Protein AF-A0A812ICN5-F1 (afdb_monomer_lite)

Secondary structure (DSSP, 8-state):
---EEEEE-SS------EE-SSHHHHHHHHHHHHHTT-EETTEEPEEEEE--HHHHHHHHHHHHHHHHHHHTT--TTTEEE-TTS-EEEETTEEEEEEEE-SSSSEEEEE-HHHHH-HHHHT-HHHHHHHHHHHHHHHHHHTTTT---------

pLDDT: mean 85.27, std 16.1, range [42.84, 98.19]

Radius of gyration: 19.16 Å; chains: 1; bounding box: 48×44×61 Å

Foldseek 3Di:
DFWWKWKDWPVDNDTDTDGDPDNVRSVVVQVVLVVVQDHDVVTGMHIDTDDDLLLVLLCQLLVLVLVVVVVVPQDSVQWDADPSSQFTGRNPHTAWGWDDPLPLFIDIDGDDVNVVPVCVCPPVSNVVSRVVSSVSSVVVVVPPPDPPDPPPDD

Sequence (154 aa):
MHLGTYIKSTSFNGLVFAKFASKLHRDTAVALLRSVKFNEGDQTVWATQDLPPNVRARKLFLMGLRWQLAEWGFVKREIHMDEGYSKLMIGDQLILQVSDKGDGVLQLAWSNEWANWEEFQQAPELHRLAEKANAILGKHTKGAGKSKSKNQVP

Structure (mmCIF, N/CA/C/O backbone):
data_AF-A0A812ICN5-F1
#
_entry.id   AF-A0A812ICN5-F1
#
loop_
_atom_site.group_PDB
_atom_site.id
_atom_site.type_symbol
_atom_site.label_atom_id
_atom_site.label_alt_id
_atom_site.label_comp_id
_atom_site.label_asym_id
_atom_site.label_entity_id
_atom_site.label_seq_id
_atom_site.pdbx_PDB_ins_code
_atom_site.Cartn_x
_atom_site.Cartn_y
_atom_site.Cartn_z
_atom_site.occupancy
_atom_site.B_iso_or_equiv
_atom_site.auth_seq_id
_atom_site.auth_comp_id
_atom_site.auth_asym_id
_atom_site.auth_atom_id
_atom_site.pdbx_PDB_model_num
ATOM 1 N N . MET A 1 1 ? -1.795 1.143 -20.787 1.00 47.50 1 MET A N 1
ATOM 2 C CA . MET A 1 1 ? -1.308 0.568 -19.512 1.00 47.50 1 MET A CA 1
ATOM 3 C C . MET A 1 1 ? 0.218 0.499 -19.585 1.00 47.50 1 MET A C 1
ATOM 5 O O . MET A 1 1 ? 0.722 -0.086 -20.535 1.00 47.50 1 MET A O 1
ATOM 9 N N . HIS A 1 2 ? 0.956 1.178 -18.699 1.00 48.41 2 HIS A N 1
ATOM 10 C CA . HIS A 1 2 ? 2.429 1.169 -18.718 1.00 48.41 2 HIS A CA 1
ATOM 11 C C . HIS A 1 2 ? 2.947 -0.134 -18.079 1.00 48.41 2 HIS A C 1
ATOM 13 O O . HIS A 1 2 ? 2.472 -0.524 -17.015 1.00 48.41 2 HIS A O 1
ATOM 19 N N . LEU A 1 3 ? 3.864 -0.836 -18.752 1.00 62.47 3 LEU A N 1
ATOM 20 C CA . LEU A 1 3 ? 4.421 -2.128 -18.326 1.00 62.47 3 LEU A CA 1
ATOM 21 C C . LEU A 1 3 ? 5.917 -1.959 -18.041 1.00 62.47 3 LEU A C 1
ATOM 23 O O . LEU A 1 3 ? 6.754 -2.419 -18.816 1.00 62.47 3 LEU A O 1
ATOM 27 N N . GLY A 1 4 ? 6.220 -1.235 -16.962 1.00 55.19 4 GLY A N 1
ATOM 28 C CA . GLY A 1 4 ? 7.577 -0.943 -16.504 1.00 55.19 4 GLY A CA 1
ATOM 29 C C . GLY A 1 4 ? 8.006 -1.817 -15.319 1.00 55.19 4 GLY A C 1
ATOM 30 O O . GLY A 1 4 ? 7.166 -2.298 -14.556 1.00 55.19 4 GLY A O 1
ATOM 31 N N . THR A 1 5 ? 9.309 -2.006 -15.135 1.00 58.88 5 THR A N 1
ATOM 32 C CA . THR A 1 5 ? 9.940 -2.439 -13.869 1.00 58.88 5 THR A CA 1
ATOM 33 C C . THR A 1 5 ? 11.046 -1.457 -13.529 1.00 58.88 5 THR A C 1
ATOM 35 O O . THR A 1 5 ? 11.703 -0.997 -14.460 1.00 58.88 5 THR A O 1
ATOM 38 N N . TYR A 1 6 ? 11.253 -1.157 -12.242 1.00 65.06 6 TYR A N 1
ATOM 39 C CA . TYR A 1 6 ? 12.390 -0.353 -11.787 1.00 65.06 6 TYR A CA 1
ATOM 40 C C . TYR A 1 6 ? 13.382 -1.147 -10.932 1.00 65.06 6 TYR A C 1
ATOM 42 O O . TYR A 1 6 ? 12.987 -2.085 -10.237 1.00 65.06 6 TYR A O 1
ATOM 50 N N . ILE A 1 7 ? 14.653 -0.737 -10.991 1.00 60.09 7 ILE A N 1
ATOM 51 C CA . ILE A 1 7 ? 15.805 -1.316 -10.283 1.00 60.09 7 ILE A CA 1
ATOM 52 C C . ILE A 1 7 ? 16.513 -0.197 -9.499 1.00 60.09 7 ILE A C 1
ATOM 54 O O . ILE A 1 7 ? 16.685 0.889 -10.051 1.00 60.09 7 ILE A O 1
ATOM 58 N N . LYS A 1 8 ? 16.896 -0.440 -8.233 1.00 55.06 8 LYS A N 1
ATOM 59 C CA . LYS A 1 8 ? 17.632 0.512 -7.371 1.00 55.06 8 LYS A CA 1
ATOM 60 C C . LYS A 1 8 ? 18.841 -0.162 -6.708 1.00 55.06 8 LYS A C 1
ATOM 62 O O . LYS A 1 8 ? 18.670 -1.235 -6.133 1.00 55.06 8 LYS A O 1
ATOM 67 N N . SER A 1 9 ? 19.998 0.501 -6.744 1.00 55.94 9 SER A N 1
ATOM 68 C CA . SER A 1 9 ? 21.244 0.167 -6.035 1.00 55.94 9 SER A CA 1
ATOM 69 C C . SER A 1 9 ? 21.775 1.429 -5.323 1.00 55.94 9 SER A C 1
ATOM 71 O O . SER A 1 9 ? 21.179 2.500 -5.447 1.00 55.94 9 SER A O 1
ATOM 73 N N . THR A 1 10 ? 22.818 1.317 -4.502 1.00 53.69 10 THR A N 1
ATOM 74 C CA . THR A 1 10 ? 23.406 2.449 -3.752 1.00 53.69 10 THR A CA 1
ATOM 75 C C . THR A 1 10 ? 24.726 2.920 -4.386 1.00 53.69 10 THR A C 1
ATOM 77 O O . THR A 1 10 ? 25.084 4.081 -4.205 1.00 53.69 10 THR A O 1
ATOM 80 N N . SER A 1 11 ? 25.405 2.091 -5.194 1.00 56.22 11 SER A N 1
ATOM 81 C CA . SER A 1 11 ? 26.455 2.502 -6.150 1.00 56.22 11 SER A CA 1
ATOM 82 C C . SER A 1 11 ? 25.865 3.047 -7.457 1.00 56.22 11 SER A C 1
ATOM 84 O O . SER A 1 11 ? 26.419 3.965 -8.060 1.00 56.22 11 SER A O 1
ATOM 86 N N . PHE A 1 12 ? 24.685 2.561 -7.848 1.00 59.50 12 PHE A N 1
ATOM 87 C CA . PHE A 1 12 ? 23.879 3.110 -8.932 1.00 59.50 12 PHE A CA 1
ATOM 88 C C . PHE A 1 12 ? 22.626 3.790 -8.369 1.00 59.50 12 PHE A C 1
ATOM 90 O O . PHE A 1 12 ? 21.585 3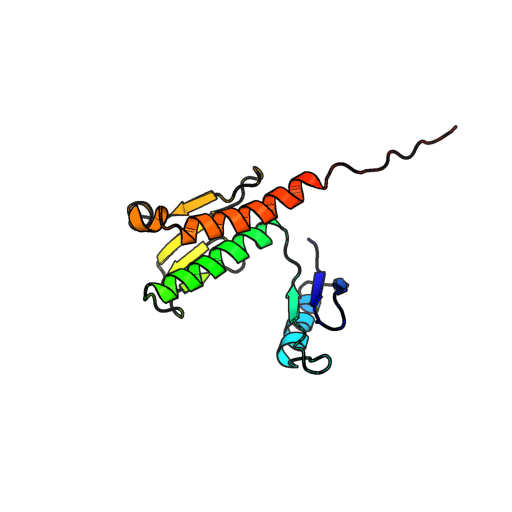.165 -8.175 1.00 59.50 12 PHE A O 1
ATOM 97 N N . ASN A 1 13 ? 22.698 5.109 -8.168 1.00 56.44 13 ASN A N 1
ATOM 98 C CA . ASN A 1 13 ? 21.547 5.933 -7.763 1.00 56.44 13 ASN A CA 1
ATOM 99 C C . ASN A 1 13 ? 20.498 6.131 -8.880 1.00 56.44 13 ASN A C 1
ATOM 101 O O . ASN A 1 13 ? 19.544 6.894 -8.712 1.00 56.44 13 ASN A O 1
ATOM 105 N N . GLY A 1 14 ? 20.677 5.490 -10.037 1.00 63.78 14 GLY A N 1
ATOM 106 C CA . GLY A 1 14 ? 19.740 5.567 -11.147 1.00 63.78 14 GLY A CA 1
ATOM 107 C C . GLY A 1 14 ? 18.549 4.623 -10.980 1.00 63.78 14 GLY A C 1
ATOM 108 O O . GLY A 1 14 ? 18.577 3.654 -10.225 1.00 63.78 14 GLY A O 1
ATOM 109 N N . LEU A 1 15 ? 17.485 4.903 -11.727 1.00 72.19 15 LEU A N 1
ATOM 110 C CA . LEU A 1 15 ? 16.350 4.002 -11.907 1.00 72.19 15 LEU A CA 1
ATOM 111 C C . LEU A 1 15 ? 16.417 3.447 -13.328 1.00 72.19 15 LEU A C 1
ATOM 113 O O . LEU A 1 15 ? 16.392 4.219 -14.286 1.00 72.19 15 LEU A O 1
ATOM 117 N N . VAL A 1 16 ? 16.481 2.124 -13.479 1.00 81.12 16 VAL A N 1
ATOM 118 C CA . VAL A 1 16 ? 16.351 1.487 -14.801 1.00 81.12 16 VAL A CA 1
ATOM 119 C C . VAL A 1 16 ? 14.893 1.155 -15.046 1.00 81.12 16 VAL A C 1
ATOM 121 O O . VAL A 1 16 ? 14.343 0.350 -14.308 1.00 81.12 16 VAL A O 1
ATOM 124 N N . PHE A 1 17 ? 14.283 1.721 -16.086 1.00 82.44 17 PHE A N 1
ATOM 125 C CA . PHE A 1 17 ? 12.938 1.341 -16.517 1.00 82.44 17 PHE A CA 1
ATOM 126 C C . PHE A 1 17 ? 13.019 0.320 -17.650 1.00 82.44 17 PHE A C 1
ATOM 128 O O . PHE A 1 17 ? 13.454 0.642 -18.754 1.00 82.44 17 PHE A O 1
ATOM 135 N N . ALA A 1 18 ? 12.570 -0.906 -17.391 1.00 87.44 18 ALA A N 1
ATOM 136 C CA . ALA A 1 18 ? 12.461 -1.946 -18.412 1.00 87.44 18 ALA A CA 1
ATOM 137 C C . ALA A 1 18 ? 11.018 -2.053 -18.917 1.00 87.44 18 ALA A C 1
ATOM 139 O O . ALA A 1 18 ? 10.098 -2.218 -18.115 1.00 87.44 18 ALA A O 1
ATOM 140 N N . LYS A 1 19 ? 10.821 -1.978 -20.239 1.00 90.31 19 LYS A N 1
ATOM 141 C CA . LYS A 1 19 ? 9.521 -2.183 -20.890 1.00 90.31 19 LYS A CA 1
ATOM 142 C C . LYS A 1 19 ? 9.411 -3.622 -21.384 1.00 90.31 19 LYS A C 1
ATOM 144 O O . L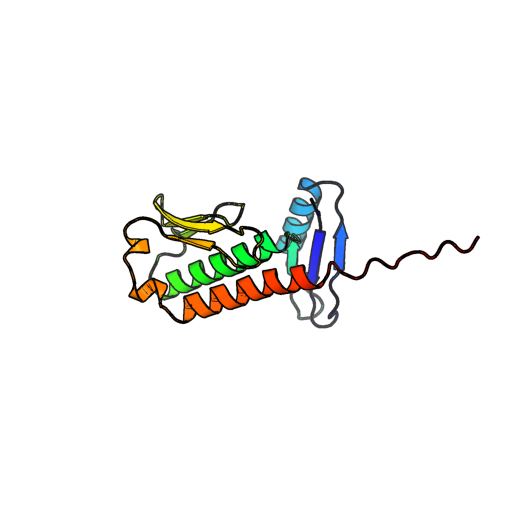YS A 1 19 ? 10.307 -4.110 -22.063 1.00 90.31 19 LYS A O 1
ATOM 149 N N . PHE A 1 20 ? 8.289 -4.270 -21.096 1.00 91.88 20 PHE A N 1
ATOM 150 C CA . PHE A 1 20 ? 8.046 -5.662 -21.478 1.00 91.88 20 PHE A CA 1
ATOM 151 C C . PHE A 1 20 ? 6.967 -5.777 -22.554 1.00 91.88 20 PHE A C 1
ATOM 153 O O . PHE A 1 20 ? 6.057 -4.949 -22.622 1.00 91.88 20 PHE A O 1
ATOM 160 N N . ALA A 1 21 ? 7.051 -6.834 -23.366 1.00 93.06 21 ALA A N 1
ATOM 161 C CA . ALA A 1 21 ? 6.084 -7.116 -24.427 1.00 93.06 21 ALA A CA 1
ATOM 162 C C . ALA A 1 21 ? 4.683 -7.457 -23.888 1.00 93.06 21 ALA A C 1
ATOM 164 O O . ALA A 1 21 ? 3.681 -7.159 -24.531 1.00 93.06 21 ALA A O 1
ATOM 165 N N . SER A 1 22 ? 4.597 -8.061 -22.698 1.00 93.25 22 SER A N 1
ATOM 166 C CA . SER A 1 22 ? 3.322 -8.369 -22.045 1.00 93.25 22 SER A CA 1
ATOM 167 C C . SER A 1 22 ? 3.423 -8.305 -20.519 1.00 93.25 22 SER A C 1
ATOM 169 O O . SER A 1 22 ? 4.520 -8.298 -19.951 1.00 93.25 22 SER A O 1
ATOM 171 N N . LYS A 1 23 ? 2.261 -8.278 -19.848 1.00 87.88 23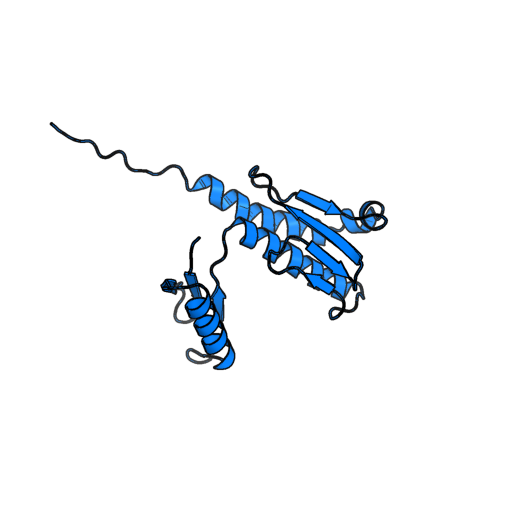 LYS A N 1
ATOM 172 C CA . LYS A 1 23 ? 2.157 -8.344 -18.381 1.00 87.88 23 LYS A CA 1
ATOM 173 C C . LYS A 1 23 ? 2.832 -9.603 -17.829 1.00 87.88 23 LYS A C 1
ATOM 175 O O . LYS A 1 23 ? 3.577 -9.499 -16.864 1.00 87.88 23 LYS A O 1
ATOM 180 N N . LEU A 1 24 ? 2.633 -10.747 -18.490 1.00 91.88 24 LEU A N 1
ATOM 181 C CA . LEU A 1 24 ? 3.257 -12.015 -18.110 1.00 91.88 24 LEU A CA 1
ATOM 182 C C . LEU A 1 24 ? 4.787 -11.903 -18.102 1.00 91.88 24 LEU A C 1
ATOM 184 O O . LEU A 1 24 ? 5.398 -12.176 -17.079 1.00 91.88 24 LEU A O 1
ATOM 188 N N . HIS A 1 25 ? 5.400 -11.404 -19.184 1.00 93.06 25 HIS A N 1
ATOM 189 C CA . HIS A 1 25 ? 6.859 -11.239 -19.252 1.00 93.06 25 HIS A CA 1
ATOM 190 C C . HIS A 1 25 ? 7.400 -10.316 -18.154 1.00 93.06 25 HIS A C 1
ATOM 192 O O . HIS A 1 25 ? 8.418 -10.623 -17.538 1.00 93.06 25 HIS A O 1
ATOM 198 N N . ARG A 1 26 ? 6.706 -9.200 -17.885 1.00 93.25 26 ARG A N 1
ATOM 199 C CA . ARG A 1 26 ? 7.056 -8.289 -16.787 1.00 93.25 26 ARG A CA 1
ATOM 200 C C . ARG A 1 26 ? 6.998 -9.006 -15.441 1.00 93.25 26 ARG A C 1
ATOM 202 O O . ARG A 1 26 ? 7.932 -8.900 -14.654 1.00 93.25 26 ARG A O 1
ATOM 209 N N . ASP A 1 27 ? 5.901 -9.703 -15.165 1.00 90.44 27 ASP A N 1
ATOM 210 C CA . ASP A 1 27 ? 5.661 -10.331 -13.867 1.00 90.44 27 ASP A CA 1
ATOM 211 C C . ASP A 1 27 ? 6.641 -11.489 -13.630 1.00 90.44 27 ASP A C 1
ATOM 213 O O . ASP A 1 27 ? 7.216 -11.576 -12.545 1.00 90.44 27 ASP A O 1
ATOM 217 N N . THR A 1 28 ? 6.935 -12.288 -14.662 1.00 92.69 28 THR A N 1
ATOM 218 C CA . THR A 1 28 ? 7.990 -13.310 -14.641 1.00 92.69 28 THR A CA 1
ATOM 219 C C . THR A 1 28 ? 9.362 -12.692 -14.382 1.00 92.69 28 THR A C 1
ATOM 221 O O . THR A 1 28 ? 10.074 -13.156 -13.496 1.00 92.69 28 THR A O 1
ATOM 224 N N . ALA A 1 29 ? 9.733 -11.618 -15.086 1.00 92.19 29 ALA A N 1
ATOM 225 C CA . ALA A 1 29 ? 11.021 -10.959 -14.879 1.00 92.19 29 ALA A CA 1
ATOM 226 C C . ALA A 1 29 ? 11.157 -10.386 -13.459 1.00 92.19 29 ALA A C 1
ATOM 228 O O . ALA A 1 29 ? 12.179 -10.591 -12.809 1.00 92.19 29 ALA A O 1
ATOM 229 N N . VAL A 1 30 ? 10.119 -9.723 -12.937 1.00 90.25 30 VAL A N 1
ATOM 230 C CA . VAL A 1 30 ? 10.105 -9.214 -11.555 1.00 90.25 30 VAL A CA 1
ATOM 231 C C . VAL A 1 30 ? 10.221 -10.355 -10.544 1.00 90.25 30 VAL A C 1
ATOM 233 O O . VAL A 1 30 ? 10.956 -10.219 -9.566 1.00 90.25 30 VAL A O 1
ATOM 236 N N . ALA A 1 31 ? 9.518 -11.469 -10.759 1.00 90.12 31 ALA A N 1
ATOM 237 C CA . ALA A 1 31 ? 9.591 -12.633 -9.881 1.00 90.12 31 ALA A CA 1
ATOM 238 C C . ALA A 1 31 ? 10.997 -13.251 -9.872 1.00 90.12 31 ALA A C 1
ATOM 240 O O . ALA A 1 31 ? 11.543 -13.478 -8.793 1.00 90.12 31 ALA A O 1
ATOM 241 N N . LEU A 1 32 ? 11.609 -13.434 -11.047 1.00 91.31 32 LEU A N 1
ATOM 242 C CA . LEU A 1 32 ? 12.970 -13.960 -11.191 1.00 91.31 32 LEU A CA 1
ATOM 243 C C . LEU A 1 32 ? 14.010 -13.049 -10.529 1.00 91.31 32 LEU A C 1
ATOM 245 O O . LEU A 1 32 ? 14.846 -13.509 -9.756 1.00 91.31 32 LEU A O 1
ATOM 249 N N . LEU A 1 33 ? 13.933 -11.738 -10.769 1.00 89.19 33 LEU A N 1
ATOM 250 C CA . LEU A 1 33 ? 14.853 -10.779 -10.151 1.00 89.19 33 LEU A CA 1
ATOM 251 C C . LEU A 1 33 ? 14.751 -10.799 -8.619 1.00 89.19 33 LEU A C 1
ATOM 253 O O . LEU A 1 33 ? 15.762 -10.693 -7.928 1.00 89.19 33 LEU A O 1
ATOM 257 N N . ARG A 1 34 ? 13.541 -10.982 -8.075 1.00 86.94 34 ARG A N 1
ATOM 258 C CA . ARG A 1 34 ? 13.324 -11.112 -6.627 1.00 86.94 34 ARG A CA 1
ATOM 259 C C . ARG A 1 34 ? 13.828 -12.437 -6.064 1.00 86.94 34 ARG A C 1
ATOM 261 O O . ARG A 1 34 ? 14.351 -12.441 -4.953 1.00 86.94 34 ARG A O 1
ATOM 268 N N . SER A 1 35 ? 13.677 -13.547 -6.788 1.00 88.25 35 SER A N 1
ATOM 269 C CA . SER A 1 35 ? 14.099 -14.867 -6.303 1.00 88.25 35 SER A CA 1
ATOM 270 C C . SER A 1 35 ? 15.615 -15.015 -6.256 1.00 88.25 35 SER A C 1
ATOM 272 O O . SER A 1 35 ? 16.133 -15.674 -5.361 1.00 88.25 35 SER A O 1
ATOM 274 N N . VAL A 1 36 ? 16.327 -14.380 -7.189 1.00 89.12 36 VAL A N 1
ATOM 275 C CA . VAL A 1 36 ? 17.793 -14.455 -7.283 1.00 89.12 36 VAL A CA 1
ATOM 276 C C . VAL A 1 36 ? 18.492 -13.648 -6.177 1.00 89.12 36 VAL A C 1
ATOM 278 O O . VAL A 1 36 ? 19.681 -13.846 -5.956 1.00 89.12 36 VAL A O 1
ATOM 281 N N . LYS A 1 37 ? 17.771 -12.782 -5.439 1.00 84.19 37 LYS A N 1
ATOM 282 C CA . LYS A 1 37 ? 18.343 -11.886 -4.410 1.00 84.19 37 LYS A CA 1
ATOM 283 C C . LYS A 1 37 ? 19.581 -11.149 -4.937 1.00 84.19 37 LYS A C 1
ATOM 285 O O . LYS A 1 37 ? 20.652 -11.198 -4.340 1.00 84.19 37 LYS A O 1
ATOM 290 N N . PHE A 1 38 ? 19.426 -10.523 -6.102 1.00 83.31 38 PHE A N 1
ATOM 291 C CA . PHE A 1 38 ? 20.517 -9.850 -6.798 1.00 83.31 38 PHE A CA 1
ATOM 292 C C . PHE A 1 38 ? 21.148 -8.771 -5.904 1.00 83.31 38 PHE A C 1
ATOM 294 O O . PHE A 1 38 ? 20.434 -7.942 -5.334 1.00 83.31 38 PHE A O 1
ATOM 301 N N . ASN A 1 39 ? 22.476 -8.788 -5.790 1.00 83.62 39 ASN A N 1
ATOM 302 C CA . ASN A 1 39 ? 23.241 -7.794 -5.044 1.00 83.62 39 ASN A CA 1
ATOM 303 C C . ASN A 1 39 ? 24.251 -7.116 -5.977 1.00 83.62 39 ASN A C 1
ATOM 305 O O . ASN A 1 39 ? 24.817 -7.761 -6.858 1.00 83.62 39 ASN A O 1
ATOM 309 N N . GLU A 1 40 ? 24.491 -5.827 -5.762 1.00 79.69 40 GLU A N 1
ATOM 310 C CA . GLU A 1 40 ? 25.590 -5.076 -6.366 1.00 79.69 40 GLU A CA 1
ATOM 311 C C . GLU A 1 40 ? 26.559 -4.692 -5.240 1.00 79.69 40 GLU A C 1
ATOM 313 O O . GLU A 1 40 ? 26.258 -3.828 -4.416 1.00 79.69 40 GLU A O 1
ATOM 318 N N . GLY A 1 41 ? 27.681 -5.410 -5.132 1.00 84.25 41 GLY A N 1
ATOM 319 C CA . GLY A 1 41 ? 28.509 -5.372 -3.922 1.00 84.25 41 GLY A CA 1
ATOM 320 C C . GLY A 1 41 ? 27.718 -5.860 -2.702 1.00 84.25 41 GLY A C 1
ATOM 321 O O . GLY A 1 41 ? 27.060 -6.898 -2.765 1.00 84.25 41 GLY A O 1
ATOM 322 N N . ASP A 1 42 ? 27.724 -5.079 -1.622 1.00 84.69 42 ASP A N 1
ATOM 323 C CA . ASP A 1 42 ? 27.019 -5.399 -0.368 1.00 84.69 42 ASP A CA 1
ATOM 324 C C . ASP A 1 42 ? 25.542 -4.965 -0.358 1.00 84.69 42 ASP A C 1
ATOM 326 O O . ASP A 1 42 ? 24.886 -4.942 0.685 1.00 84.69 42 ASP A O 1
ATOM 330 N N . GLN A 1 43 ? 25.002 -4.556 -1.508 1.00 80.44 43 GLN A N 1
ATOM 331 C CA . GLN A 1 43 ? 23.714 -3.875 -1.576 1.00 80.44 43 GLN A CA 1
ATOM 332 C C . GLN A 1 43 ? 22.690 -4.698 -2.330 1.00 80.44 43 GLN A C 1
ATOM 334 O O . GLN A 1 43 ? 22.869 -5.025 -3.502 1.00 80.44 43 GLN A O 1
ATOM 339 N N . THR A 1 44 ? 21.568 -4.972 -1.671 1.00 83.81 44 THR A N 1
ATOM 340 C CA . THR A 1 44 ? 20.449 -5.665 -2.303 1.00 83.81 44 THR A CA 1
ATOM 341 C C . THR A 1 44 ? 19.743 -4.771 -3.304 1.00 83.81 44 THR A C 1
ATOM 343 O O . THR A 1 44 ? 19.286 -3.667 -2.992 1.00 83.81 44 THR A O 1
ATOM 346 N N . VAL A 1 45 ? 19.603 -5.300 -4.512 1.00 82.81 45 VAL A N 1
ATOM 347 C CA . VAL A 1 45 ? 18.929 -4.644 -5.617 1.00 82.81 45 VAL A CA 1
ATOM 348 C C . VAL A 1 45 ? 17.449 -5.001 -5.598 1.00 82.81 45 VAL A C 1
ATOM 350 O O . VAL A 1 45 ? 17.055 -6.167 -5.577 1.00 82.81 45 VAL A O 1
ATOM 353 N N . TRP A 1 46 ? 16.601 -3.976 -5.638 1.00 83.69 46 TRP A N 1
ATOM 354 C CA . TRP A 1 46 ? 15.151 -4.151 -5.580 1.00 83.69 46 TRP A CA 1
ATOM 355 C C . TRP A 1 46 ? 14.530 -4.059 -6.964 1.00 83.69 46 TRP A C 1
ATOM 357 O O . TRP A 1 46 ? 14.664 -3.034 -7.625 1.00 83.69 46 TRP A O 1
ATOM 367 N N . ALA A 1 47 ? 13.782 -5.092 -7.354 1.00 87.75 47 ALA A N 1
ATOM 368 C CA . ALA A 1 47 ? 12.952 -5.086 -8.553 1.00 87.75 47 ALA A CA 1
ATOM 369 C C . ALA A 1 47 ? 11.462 -5.040 -8.188 1.00 87.75 47 ALA A C 1
ATOM 371 O O . ALA A 1 47 ? 10.951 -5.844 -7.394 1.00 87.75 47 ALA A O 1
ATOM 372 N N . THR A 1 48 ? 10.718 -4.110 -8.781 1.00 86.75 48 THR A N 1
ATOM 373 C CA . THR A 1 48 ? 9.255 -4.091 -8.664 1.00 86.75 48 THR A CA 1
ATOM 374 C C . THR A 1 48 ? 8.598 -3.519 -9.906 1.00 86.75 48 THR A C 1
ATOM 376 O O . THR A 1 48 ? 9.187 -2.734 -10.645 1.00 86.75 48 THR A O 1
ATOM 379 N N . GLN A 1 49 ? 7.339 -3.905 -10.095 1.00 89.88 49 GLN A N 1
ATOM 380 C CA . GLN A 1 49 ? 6.472 -3.347 -11.120 1.00 89.88 49 GLN A CA 1
ATOM 381 C C . GLN A 1 49 ? 6.353 -1.831 -10.939 1.00 89.88 49 GLN A C 1
ATOM 383 O O . GLN A 1 49 ? 6.131 -1.353 -9.820 1.00 89.88 49 GLN A O 1
ATOM 388 N N . ASP A 1 50 ? 6.451 -1.101 -12.046 1.00 88.38 50 ASP A N 1
ATOM 389 C CA . ASP A 1 50 ? 6.040 0.293 -12.103 1.00 88.38 50 ASP A CA 1
ATOM 390 C C . ASP A 1 50 ? 4.513 0.347 -12.206 1.00 88.38 50 ASP A C 1
ATOM 392 O O . ASP A 1 50 ? 3.915 -0.155 -13.162 1.00 88.38 50 ASP A O 1
ATOM 396 N N . LEU A 1 51 ? 3.878 0.889 -11.169 1.00 89.12 51 LEU A N 1
ATOM 397 C CA . LEU A 1 51 ? 2.425 0.966 -11.073 1.00 89.12 51 LEU A CA 1
ATOM 398 C C . LEU A 1 51 ? 1.966 2.399 -11.374 1.00 89.12 51 LEU A C 1
ATOM 400 O O . LEU A 1 51 ? 2.658 3.358 -11.006 1.00 89.12 51 LEU A O 1
ATOM 404 N N . PRO A 1 52 ? 0.770 2.570 -11.968 1.00 90.00 52 PRO A N 1
ATOM 405 C CA . PRO A 1 52 ? 0.171 3.886 -12.147 1.00 90.00 52 PRO A CA 1
ATOM 406 C C . PRO A 1 52 ? 0.178 4.695 -10.836 1.00 90.00 52 PRO A C 1
ATOM 408 O O . PRO A 1 52 ? 0.018 4.103 -9.768 1.00 90.00 52 PRO A O 1
ATOM 411 N N . PRO A 1 53 ? 0.375 6.026 -10.869 1.00 91.12 53 PRO A N 1
ATOM 412 C CA . PRO A 1 53 ? 0.487 6.863 -9.669 1.00 91.12 53 PRO A CA 1
ATOM 413 C C . PRO A 1 53 ? -0.640 6.675 -8.653 1.00 91.12 53 PRO A C 1
ATOM 415 O O . PRO A 1 53 ? -0.371 6.646 -7.455 1.00 91.12 53 PRO A O 1
ATOM 418 N N . ASN A 1 54 ? -1.873 6.487 -9.119 1.00 93.56 54 ASN A N 1
ATOM 419 C CA . ASN A 1 54 ? -3.011 6.221 -8.251 1.00 93.56 54 ASN A CA 1
ATOM 420 C C . ASN A 1 54 ? -2.892 4.874 -7.529 1.00 93.56 54 ASN A C 1
ATOM 422 O O . ASN A 1 54 ? -3.011 4.817 -6.309 1.00 93.56 54 ASN A O 1
ATOM 426 N N . VAL A 1 55 ? -2.529 3.807 -8.243 1.00 94.50 55 VAL A N 1
ATOM 427 C CA . VAL A 1 55 ? -2.225 2.501 -7.630 1.00 94.50 55 VAL A CA 1
ATOM 428 C C . VAL A 1 55 ? -1.010 2.610 -6.688 1.00 94.50 55 VAL A C 1
ATOM 430 O O . VAL A 1 55 ? -1.030 2.045 -5.599 1.00 94.50 55 VAL A O 1
ATOM 433 N N . ARG A 1 56 ? -0.003 3.414 -7.073 1.00 93.94 56 ARG A N 1
ATOM 434 C CA . ARG A 1 56 ? 1.069 4.036 -6.258 1.00 93.94 56 ARG A CA 1
ATOM 435 C C . ARG A 1 56 ? 0.602 4.402 -4.851 1.00 93.94 56 ARG A C 1
ATOM 437 O O . ARG A 1 56 ? 1.003 3.810 -3.847 1.00 93.94 56 ARG A O 1
ATOM 444 N N . ALA A 1 57 ? -0.240 5.427 -4.827 1.00 95.94 57 ALA A N 1
ATOM 445 C CA . ALA A 1 57 ? -0.753 6.056 -3.624 1.00 95.94 57 ALA A CA 1
ATOM 446 C C . ALA A 1 57 ? -1.554 5.070 -2.770 1.00 95.94 57 ALA A C 1
ATOM 448 O O . ALA A 1 57 ? -1.264 4.925 -1.582 1.00 95.94 57 ALA A O 1
ATOM 449 N N . ARG A 1 58 ? -2.492 4.329 -3.376 1.00 97.00 58 ARG A N 1
ATOM 450 C CA . ARG A 1 58 ? -3.319 3.368 -2.634 1.00 97.00 58 ARG A CA 1
ATOM 451 C C . ARG A 1 58 ? -2.493 2.240 -2.024 1.00 97.00 58 ARG A C 1
ATOM 453 O O . ARG A 1 58 ? -2.669 1.920 -0.854 1.00 97.00 58 ARG A O 1
ATOM 460 N N . LYS A 1 59 ? -1.538 1.683 -2.779 1.00 96.62 59 LYS A N 1
ATOM 461 C CA . LYS A 1 59 ? -0.617 0.656 -2.278 1.00 96.62 59 LYS A CA 1
ATOM 462 C C . LYS A 1 59 ? 0.191 1.158 -1.086 1.00 96.62 59 LYS A C 1
ATOM 464 O O . LYS A 1 59 ? 0.328 0.425 -0.112 1.00 96.62 59 LYS A O 1
ATOM 469 N N . LEU A 1 60 ? 0.738 2.375 -1.166 1.00 96.62 60 LEU A N 1
ATOM 470 C CA . LEU A 1 60 ? 1.502 2.968 -0.067 1.00 96.62 60 LEU A CA 1
ATOM 471 C C . LEU A 1 60 ? 0.635 3.114 1.185 1.00 96.62 60 LEU A C 1
ATOM 473 O O . LEU A 1 60 ? 1.054 2.691 2.260 1.00 96.62 60 LEU A O 1
ATOM 477 N N . PHE A 1 61 ? -0.570 3.663 1.026 1.00 97.94 61 PHE A N 1
ATOM 478 C CA . PHE A 1 61 ? -1.508 3.856 2.125 1.00 97.94 61 PHE A CA 1
ATOM 479 C C . PHE A 1 61 ? -1.901 2.520 2.775 1.00 97.94 61 PHE A C 1
ATOM 481 O O . PHE A 1 61 ? -1.681 2.331 3.968 1.00 97.94 61 PHE A O 1
ATOM 488 N N . LEU A 1 62 ? -2.403 1.562 1.988 1.00 98.12 62 LEU A N 1
ATOM 489 C CA . LEU A 1 62 ? -2.907 0.283 2.498 1.00 98.12 62 LEU A CA 1
ATOM 490 C C . LEU A 1 62 ? -1.811 -0.604 3.100 1.00 98.12 62 LEU A C 1
ATOM 492 O O . LEU A 1 62 ? -2.046 -1.268 4.107 1.00 98.12 62 LEU A O 1
ATOM 496 N N . MET A 1 63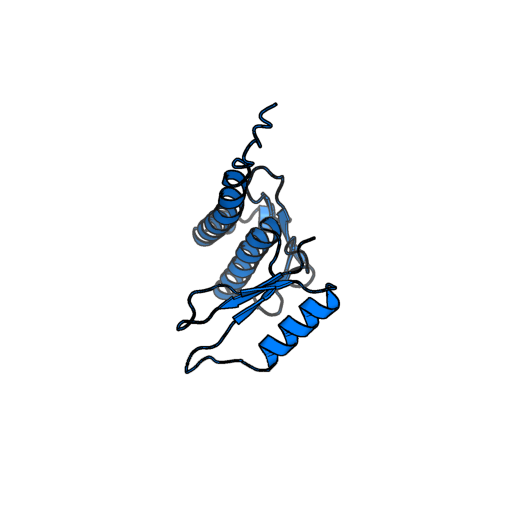 ? -0.598 -0.601 2.535 1.00 97.50 63 MET A N 1
ATOM 497 C CA . MET A 1 63 ? 0.529 -1.332 3.129 1.00 97.50 63 MET A CA 1
ATOM 498 C C . MET A 1 63 ? 0.973 -0.721 4.453 1.00 97.50 63 MET A C 1
ATOM 500 O O . MET A 1 63 ? 1.283 -1.464 5.384 1.00 97.50 63 MET A O 1
ATOM 504 N N . GLY A 1 64 ? 0.995 0.611 4.540 1.00 97.69 64 GLY A N 1
ATOM 505 C CA . GLY A 1 64 ? 1.278 1.310 5.788 1.00 97.69 64 GLY A CA 1
ATOM 506 C C . GLY A 1 64 ? 0.219 1.020 6.845 1.00 97.69 64 GLY A C 1
ATOM 507 O O . GLY A 1 64 ? 0.565 0.658 7.963 1.00 97.69 64 GLY A O 1
ATOM 508 N N . LEU A 1 65 ? -1.060 1.071 6.466 1.00 97.75 65 LEU A N 1
ATOM 509 C CA . LEU A 1 65 ? -2.172 0.768 7.363 1.00 97.75 65 LEU A CA 1
ATOM 510 C C . LEU A 1 65 ? -2.135 -0.686 7.845 1.00 97.75 65 LEU A C 1
ATOM 512 O O . LEU A 1 65 ? -2.303 -0.940 9.030 1.00 97.75 65 LEU A O 1
ATOM 516 N N . ARG A 1 66 ? -1.834 -1.648 6.964 1.00 97.88 66 ARG A N 1
ATOM 517 C CA . ARG A 1 66 ? -1.638 -3.052 7.359 1.00 97.88 66 ARG A CA 1
ATOM 518 C C . ARG A 1 66 ? -0.521 -3.215 8.387 1.00 97.88 66 ARG A C 1
ATOM 520 O O . ARG A 1 66 ? -0.634 -4.057 9.271 1.00 97.88 66 ARG A O 1
ATOM 527 N N . TRP A 1 67 ? 0.578 -2.478 8.234 1.00 97.25 67 TRP A N 1
ATOM 528 C CA . TRP A 1 67 ? 1.667 -2.513 9.206 1.00 97.25 67 TRP A CA 1
ATOM 529 C C . TRP A 1 67 ? 1.226 -1.898 10.536 1.00 97.25 67 TRP A C 1
ATOM 531 O O . TRP A 1 67 ? 1.399 -2.533 11.567 1.00 97.25 67 TRP A O 1
ATOM 541 N N . GLN A 1 68 ? 0.554 -0.746 10.496 1.00 96.94 68 GLN A N 1
ATOM 542 C CA . GLN A 1 68 ? 0.033 -0.077 11.686 1.00 96.94 68 GLN A CA 1
ATOM 543 C C . GLN A 1 68 ? -0.969 -0.943 12.464 1.00 96.94 68 GLN A C 1
ATOM 545 O O . GLN A 1 68 ? -0.870 -1.060 13.679 1.00 96.94 68 GLN A O 1
ATOM 550 N N . LEU A 1 69 ? -1.896 -1.603 11.767 1.00 96.56 69 LEU A N 1
ATOM 551 C CA . LEU A 1 69 ? -2.832 -2.550 12.374 1.00 96.56 69 LEU A CA 1
ATOM 552 C C . LEU A 1 69 ? -2.096 -3.705 13.064 1.00 96.56 69 LEU A C 1
ATOM 554 O O . LEU A 1 69 ? -2.491 -4.121 14.147 1.00 96.56 69 LEU A O 1
ATOM 558 N N . ALA A 1 70 ? -1.009 -4.208 12.475 1.00 97.31 70 ALA A N 1
ATOM 559 C CA . ALA A 1 70 ? -0.217 -5.253 13.116 1.00 97.31 70 ALA A CA 1
ATOM 560 C C . ALA A 1 70 ? 0.440 -4.768 14.422 1.00 97.31 70 ALA A C 1
ATOM 562 O O . ALA A 1 70 ? 0.432 -5.504 15.405 1.00 97.31 70 ALA A O 1
ATOM 563 N N . GLU A 1 71 ? 0.944 -3.530 14.457 1.00 96.69 71 GLU A N 1
ATOM 564 C CA . GLU A 1 71 ? 1.470 -2.907 15.684 1.00 96.69 71 GLU A CA 1
ATOM 565 C C . GLU A 1 71 ? 0.379 -2.708 16.750 1.00 96.69 71 GLU A C 1
ATOM 567 O O . GLU A 1 71 ? 0.641 -2.814 17.944 1.00 96.69 71 GLU A O 1
ATOM 572 N N . TRP A 1 72 ? -0.870 -2.492 16.331 1.00 95.12 72 TRP A N 1
ATOM 573 C CA . TRP A 1 72 ? -2.039 -2.419 17.216 1.00 95.12 72 TRP A CA 1
ATOM 574 C C . TRP A 1 72 ? -2.616 -3.785 17.616 1.00 95.12 72 TRP A C 1
ATOM 576 O O . TRP A 1 72 ? -3.697 -3.855 18.194 1.00 95.12 72 TRP A O 1
ATOM 586 N N . GLY A 1 73 ? -1.900 -4.876 17.337 1.00 97.06 73 GLY A N 1
ATOM 587 C CA . GLY A 1 73 ? -2.243 -6.218 17.809 1.00 97.06 73 GLY A CA 1
ATOM 588 C C . GLY A 1 73 ? -3.092 -7.050 16.849 1.00 97.06 73 GLY A C 1
ATOM 589 O O . GLY A 1 73 ? -3.403 -8.198 17.163 1.00 97.06 73 GLY A O 1
ATOM 590 N N . PHE A 1 74 ? -3.434 -6.540 15.662 1.00 96.88 74 PHE A N 1
ATOM 591 C CA . PHE A 1 74 ? -4.129 -7.343 14.656 1.00 96.88 74 PHE 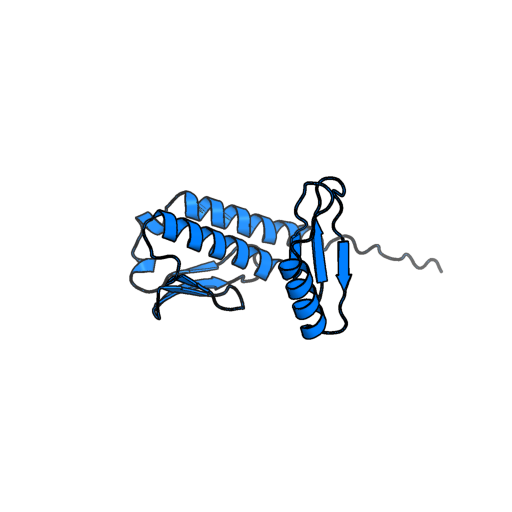A CA 1
ATOM 592 C C . PHE A 1 74 ? -3.193 -8.387 14.036 1.00 96.88 74 PHE A C 1
ATOM 594 O O . PHE A 1 74 ? -2.025 -8.129 13.727 1.00 96.88 74 PHE A O 1
ATOM 601 N N . VAL A 1 75 ? -3.710 -9.588 13.776 1.00 97.38 75 VAL A N 1
ATOM 602 C CA . VAL A 1 75 ? -2.894 -10.669 13.218 1.00 97.38 75 VAL A CA 1
ATOM 603 C C . VAL A 1 75 ? -2.616 -10.398 11.738 1.00 97.38 75 VAL A C 1
ATOM 605 O O . VAL A 1 75 ? -3.464 -10.580 10.871 1.00 97.38 75 VAL A O 1
ATOM 608 N N . LYS A 1 76 ? -1.377 -10.024 11.403 1.00 96.25 76 LYS A N 1
ATOM 609 C CA . LYS A 1 76 ? -0.963 -9.621 10.040 1.00 96.25 76 LYS A CA 1
ATOM 610 C C . LYS A 1 76 ? -1.324 -10.611 8.916 1.00 96.25 76 LYS A C 1
ATOM 612 O O . LYS A 1 76 ? -1.422 -10.195 7.755 1.00 96.25 76 LYS A O 1
ATOM 617 N N . ARG A 1 77 ? -1.464 -11.906 9.231 1.00 96.62 77 ARG A N 1
ATOM 618 C CA . ARG A 1 77 ? -1.850 -12.965 8.275 1.00 96.62 77 ARG A CA 1
ATOM 619 C C . ARG A 1 77 ? -3.325 -12.913 7.872 1.00 96.62 77 ARG A C 1
ATOM 621 O O . ARG A 1 77 ? -3.640 -13.388 6.793 1.00 96.62 77 ARG A O 1
ATOM 628 N N . GLU A 1 78 ? -4.171 -12.329 8.715 1.00 97.75 78 GLU A N 1
ATOM 629 C CA . GLU A 1 78 ? -5.613 -12.164 8.491 1.00 97.75 78 GLU A CA 1
ATOM 630 C C . GLU A 1 78 ? -5.923 -10.858 7.755 1.00 97.75 78 GLU A C 1
ATOM 632 O O . GLU A 1 78 ? -7.036 -10.660 7.290 1.00 97.75 78 GLU A O 1
ATOM 637 N N . ILE A 1 79 ? -4.941 -9.959 7.630 1.00 98.06 79 ILE A N 1
ATOM 638 C CA . ILE A 1 79 ? -5.102 -8.692 6.918 1.00 98.06 79 ILE A CA 1
ATOM 639 C C . ILE A 1 79 ? -4.783 -8.896 5.434 1.00 98.06 79 ILE A C 1
ATOM 641 O O . ILE A 1 79 ? -3.618 -9.083 5.053 1.00 98.06 79 ILE A O 1
ATOM 645 N N . HIS A 1 80 ? -5.808 -8.782 4.596 1.00 97.19 80 HIS A N 1
ATOM 646 C CA . HIS A 1 80 ? -5.754 -8.998 3.154 1.00 97.19 80 HIS A CA 1
ATOM 647 C C . HIS A 1 80 ? -6.014 -7.704 2.376 1.00 97.19 80 HIS A C 1
ATOM 649 O O . HIS A 1 80 ? -6.761 -6.829 2.806 1.00 97.19 80 HIS A O 1
ATOM 655 N N . MET A 1 81 ? -5.396 -7.586 1.201 1.00 97.75 81 MET A N 1
ATOM 656 C CA . MET A 1 81 ? -5.674 -6.528 0.225 1.00 97.75 81 MET A CA 1
ATOM 657 C C . MET A 1 81 ? -5.970 -7.175 -1.119 1.00 97.75 81 MET A C 1
ATOM 659 O O . MET A 1 81 ? -5.364 -8.192 -1.459 1.00 97.75 81 MET A O 1
ATOM 663 N N . ASP A 1 82 ? -6.866 -6.573 -1.889 1.00 96.69 82 ASP A N 1
ATOM 664 C CA . ASP A 1 82 ? -7.102 -6.979 -3.270 1.00 96.69 82 ASP A CA 1
ATOM 665 C C . ASP A 1 82 ? -5.916 -6.603 -4.179 1.00 96.69 82 ASP A C 1
ATOM 667 O O . ASP A 1 82 ? -5.096 -5.735 -3.865 1.00 96.69 82 ASP A O 1
ATOM 671 N N . GLU A 1 83 ? -5.840 -7.225 -5.357 1.00 92.06 83 GLU A N 1
ATOM 672 C CA . GLU A 1 83 ? -4.765 -6.962 -6.326 1.00 92.06 83 GLU A CA 1
ATOM 673 C C . GLU A 1 83 ? -4.700 -5.492 -6.778 1.00 92.06 83 GLU A C 1
ATOM 675 O O . GLU A 1 83 ? -3.631 -4.985 -7.126 1.00 92.06 83 GLU A O 1
ATOM 680 N N . GLY A 1 84 ? -5.845 -4.800 -6.775 1.00 94.31 84 GLY A N 1
ATOM 681 C CA . GLY A 1 84 ? -5.975 -3.404 -7.186 1.00 94.31 84 GLY A CA 1
ATOM 682 C C . GLY A 1 84 ? -5.601 -2.384 -6.111 1.00 94.31 84 GLY A C 1
ATOM 683 O O . GLY A 1 84 ? -5.606 -1.178 -6.406 1.00 94.31 84 GLY A O 1
ATOM 684 N N . TYR A 1 85 ? -5.287 -2.840 -4.893 1.00 96.75 85 TYR A N 1
ATOM 685 C CA . TYR A 1 85 ? -5.117 -1.995 -3.712 1.00 96.75 85 TYR A CA 1
ATOM 686 C C . TYR A 1 85 ? -6.297 -1.028 -3.544 1.00 96.75 85 TYR A C 1
ATOM 688 O O . TYR A 1 85 ? -6.107 0.172 -3.380 1.00 96.75 85 TYR A O 1
ATOM 696 N N . SER A 1 86 ? -7.517 -1.527 -3.691 1.00 97.38 86 SER A N 1
ATOM 697 C CA . SER A 1 86 ? -8.760 -0.781 -3.513 1.00 97.38 86 SER A CA 1
ATOM 698 C C . SER A 1 86 ? -9.501 -1.168 -2.239 1.00 97.38 86 SER A C 1
ATOM 700 O O . SER A 1 86 ? -10.359 -0.413 -1.796 1.00 97.38 86 SER A O 1
ATOM 702 N N . LYS A 1 87 ? -9.180 -2.313 -1.632 1.00 98.19 87 LYS A N 1
ATOM 703 C CA . LYS A 1 87 ? -9.859 -2.847 -0.452 1.00 98.19 87 LYS A CA 1
ATOM 704 C C . LYS A 1 87 ? -8.854 -3.389 0.559 1.00 98.19 87 LYS A C 1
ATOM 706 O O . LYS A 1 87 ? -7.856 -4.004 0.186 1.00 98.19 87 LYS A O 1
ATOM 711 N N . LEU A 1 88 ? -9.155 -3.187 1.836 1.00 98.19 88 LEU A N 1
ATOM 712 C CA . LEU A 1 88 ? -8.504 -3.827 2.973 1.00 98.19 88 LEU A CA 1
ATOM 713 C C . LEU A 1 88 ? -9.539 -4.677 3.704 1.00 98.19 88 LEU A C 1
ATOM 715 O O . LEU A 1 88 ? -10.615 -4.178 4.036 1.00 98.19 88 LEU A O 1
ATOM 719 N N . MET A 1 89 ? -9.213 -5.939 3.946 1.00 97.94 89 MET A N 1
ATOM 720 C CA . MET A 1 89 ? -10.076 -6.903 4.623 1.00 97.94 89 MET A CA 1
ATOM 721 C C . MET A 1 89 ? -9.332 -7.506 5.815 1.00 97.94 89 MET A C 1
ATOM 723 O O . MET A 1 89 ? -8.108 -7.644 5.761 1.00 97.94 89 MET A O 1
ATOM 727 N N . ILE A 1 90 ? -10.058 -7.859 6.873 1.00 96.56 90 ILE A N 1
ATOM 728 C CA . ILE A 1 90 ? -9.551 -8.657 7.995 1.00 96.56 90 ILE A CA 1
ATOM 729 C C . ILE A 1 90 ? -10.411 -9.917 8.065 1.00 96.56 90 ILE A C 1
ATOM 731 O O . ILE A 1 90 ? -11.621 -9.829 8.274 1.00 96.56 90 ILE A O 1
ATOM 735 N N . GLY A 1 91 ? -9.806 -11.076 7.798 1.00 94.75 91 GLY A N 1
ATOM 736 C CA . GLY A 1 91 ? -10.557 -12.275 7.431 1.00 94.75 91 GLY A CA 1
ATOM 737 C C . GLY A 1 91 ? -11.421 -11.998 6.196 1.00 94.75 91 GLY A C 1
ATOM 738 O O . GLY A 1 91 ? -10.928 -11.461 5.202 1.00 94.75 91 GLY A O 1
ATOM 739 N N . ASP A 1 92 ? -12.716 -12.291 6.297 1.00 94.94 92 ASP A N 1
ATOM 740 C CA . ASP A 1 92 ? -13.700 -12.061 5.229 1.00 94.94 92 ASP A CA 1
ATOM 741 C C . ASP A 1 92 ? -14.428 -10.709 5.346 1.00 94.94 92 ASP A C 1
ATOM 743 O O . ASP A 1 92 ? -15.291 -10.376 4.529 1.00 94.94 92 ASP A O 1
ATOM 747 N N . GLN A 1 93 ? -14.090 -9.899 6.353 1.00 96.19 93 GLN A N 1
ATOM 748 C CA . GLN A 1 93 ? -14.747 -8.621 6.593 1.00 96.19 93 GLN A CA 1
ATOM 749 C C . GLN A 1 93 ? -14.017 -7.491 5.864 1.00 96.19 93 GLN A C 1
ATOM 751 O O . GLN A 1 93 ? -12.839 -7.226 6.107 1.00 96.19 93 GLN A O 1
ATOM 756 N N . LEU A 1 94 ? -14.730 -6.778 4.988 1.00 96.75 94 LEU A N 1
ATOM 757 C CA . LEU A 1 94 ? -14.245 -5.523 4.414 1.00 96.75 94 LEU A CA 1
ATOM 758 C C . LEU A 1 94 ? -14.110 -4.487 5.526 1.00 96.75 94 LEU A C 1
ATOM 760 O O . LEU A 1 94 ? -15.076 -4.258 6.244 1.00 96.75 94 LEU A O 1
ATOM 764 N N . ILE A 1 95 ? -12.948 -3.844 5.626 1.00 96.31 95 ILE A N 1
ATOM 765 C CA . ILE A 1 95 ? -12.652 -2.795 6.612 1.00 96.31 95 ILE A CA 1
ATOM 766 C C . ILE A 1 95 ? -12.649 -1.414 5.968 1.00 96.31 95 ILE A C 1
ATOM 768 O O . ILE A 1 95 ? -13.228 -0.458 6.479 1.00 96.31 95 ILE A O 1
ATOM 772 N N . LEU A 1 96 ? -11.977 -1.310 4.825 1.00 97.62 96 LEU A N 1
ATOM 773 C CA . LEU A 1 96 ? -11.766 -0.043 4.150 1.00 97.62 96 LEU A CA 1
ATOM 774 C C . LEU A 1 96 ? -11.773 -0.242 2.644 1.00 97.62 96 LEU A C 1
ATOM 776 O O . LEU A 1 96 ? -11.087 -1.122 2.123 1.00 97.62 96 LEU A O 1
ATOM 780 N N . GLN A 1 97 ? -12.475 0.642 1.947 1.00 97.94 97 GLN A N 1
ATOM 781 C CA . GLN A 1 97 ? -12.351 0.820 0.511 1.00 97.94 97 GLN A CA 1
ATOM 782 C C . GLN A 1 97 ? -11.650 2.149 0.206 1.00 97.94 97 GLN A C 1
ATOM 784 O O . GLN A 1 97 ? -12.025 3.202 0.716 1.00 97.94 97 GLN A O 1
ATOM 789 N N . VAL A 1 98 ? -10.622 2.099 -0.640 1.00 97.44 98 VAL A N 1
ATOM 790 C CA . VAL A 1 98 ? -9.815 3.249 -1.054 1.00 97.44 98 VAL A CA 1
ATOM 791 C C . VAL A 1 98 ? -10.032 3.512 -2.537 1.00 97.44 98 VAL A C 1
ATOM 793 O O . VAL A 1 98 ? -9.887 2.618 -3.372 1.00 97.44 98 VAL A O 1
ATOM 796 N N . SER A 1 99 ? -10.331 4.760 -2.881 1.00 95.50 99 SER A N 1
ATOM 797 C CA . SER A 1 99 ? -10.475 5.202 -4.270 1.00 95.50 99 SER A CA 1
ATOM 798 C C . SER A 1 99 ? -9.813 6.558 -4.505 1.00 95.50 99 SER A C 1
ATOM 800 O O . SER A 1 99 ? -9.504 7.282 -3.564 1.00 95.50 99 SER A O 1
ATOM 802 N N . ASP A 1 100 ? -9.563 6.886 -5.768 1.00 88.19 100 ASP A N 1
ATOM 803 C CA . ASP A 1 100 ? -9.123 8.204 -6.217 1.00 88.19 100 ASP A CA 1
ATOM 804 C C . ASP A 1 100 ? -10.164 8.734 -7.207 1.00 88.19 100 ASP A C 1
ATOM 806 O O . ASP A 1 100 ? -10.395 8.114 -8.243 1.00 88.19 100 ASP A O 1
ATOM 810 N N . LYS A 1 101 ? -10.824 9.859 -6.898 1.00 83.31 101 LYS A N 1
ATOM 811 C CA . LYS A 1 101 ? -11.810 10.478 -7.810 1.00 83.31 101 LYS A CA 1
ATOM 812 C C . LYS A 1 101 ? -11.176 11.460 -8.804 1.00 83.31 101 LYS A C 1
ATOM 814 O O . LYS A 1 101 ? -11.885 12.185 -9.492 1.00 83.31 101 LYS A O 1
ATOM 819 N N . GLY A 1 102 ? -9.845 11.478 -8.900 1.00 79.06 102 GLY A N 1
ATOM 820 C CA . GLY A 1 102 ? -9.099 12.362 -9.805 1.00 79.06 102 GLY A CA 1
ATOM 821 C C . GLY A 1 102 ? -8.870 13.784 -9.277 1.00 79.06 102 GLY A C 1
ATOM 822 O O . GLY A 1 102 ? -8.202 14.572 -9.937 1.00 79.06 102 GLY A O 1
ATOM 823 N N . ASP A 1 103 ? -9.342 14.093 -8.070 1.00 82.56 103 ASP A N 1
ATOM 824 C CA . ASP A 1 103 ? -9.109 15.342 -7.326 1.00 82.56 103 ASP A CA 1
ATOM 825 C C . ASP A 1 103 ? -7.702 15.431 -6.699 1.00 82.56 103 ASP A C 1
ATOM 827 O O . ASP A 1 103 ? -7.326 16.446 -6.118 1.00 82.56 103 ASP A O 1
ATOM 831 N N . GLY A 1 104 ? -6.898 14.373 -6.832 1.00 86.00 104 GLY A N 1
ATOM 832 C CA . GLY A 1 104 ? -5.568 14.292 -6.235 1.00 86.00 104 GLY A CA 1
ATOM 833 C C . GLY A 1 104 ? -5.582 13.922 -4.750 1.00 86.00 104 GLY A C 1
ATOM 834 O O . GLY A 1 104 ? -4.536 14.013 -4.106 1.00 86.00 104 GLY A O 1
ATOM 835 N N . VAL A 1 105 ? -6.726 13.480 -4.221 1.00 91.75 105 VAL A N 1
ATOM 836 C CA . VAL A 1 105 ? -6.898 13.068 -2.827 1.00 91.75 105 VAL A CA 1
ATOM 837 C C . VAL A 1 105 ? -7.440 11.638 -2.781 1.00 91.75 105 VAL A C 1
ATOM 839 O O . VAL A 1 105 ? -8.323 11.249 -3.544 1.00 91.75 105 VAL A O 1
ATOM 842 N N . LEU A 1 106 ? -6.890 10.817 -1.889 1.00 94.19 106 LEU A N 1
ATOM 843 C CA . LEU A 1 106 ? -7.456 9.505 -1.605 1.00 94.19 106 LEU A CA 1
ATOM 844 C C . LEU A 1 106 ? -8.768 9.644 -0.839 1.00 94.19 106 LEU A C 1
ATOM 846 O O . LEU A 1 106 ? -8.837 10.314 0.188 1.00 94.19 106 LEU A O 1
ATOM 850 N N . GLN A 1 107 ? -9.787 8.935 -1.306 1.00 95.50 107 GLN A N 1
ATOM 851 C CA . GLN A 1 107 ? -11.065 8.807 -0.626 1.00 95.50 107 GLN A CA 1
ATOM 852 C C . GLN A 1 107 ? -11.101 7.484 0.125 1.00 95.50 107 GLN A C 1
ATOM 854 O O . GLN A 1 107 ? -10.920 6.418 -0.472 1.00 95.50 107 GLN A O 1
ATOM 859 N N . LEU A 1 108 ? -11.317 7.580 1.435 1.00 96.19 108 LEU A N 1
ATOM 860 C CA . LEU A 1 108 ? -11.352 6.459 2.365 1.00 96.19 108 LEU A CA 1
ATOM 861 C C . LEU A 1 108 ? -12.808 6.214 2.770 1.00 96.19 108 LEU A C 1
ATOM 863 O O . LEU A 1 108 ? -13.433 7.081 3.371 1.00 96.19 108 LEU A O 1
ATOM 867 N N . ALA A 1 109 ? -13.350 5.052 2.419 1.00 96.69 109 ALA A N 1
ATOM 868 C CA . ALA A 1 109 ? -14.687 4.621 2.808 1.00 96.69 109 ALA A CA 1
ATOM 869 C C . ALA A 1 109 ? -14.573 3.449 3.789 1.00 96.69 109 ALA A C 1
ATOM 871 O O . ALA A 1 109 ? -14.334 2.309 3.380 1.00 96.69 109 ALA A O 1
ATOM 872 N N . TRP A 1 110 ? -14.687 3.750 5.082 1.00 96.56 110 TRP A N 1
ATOM 873 C CA . TRP A 1 110 ? -14.671 2.763 6.164 1.00 96.56 110 TRP A CA 1
ATOM 874 C C . TRP A 1 110 ? -15.985 1.983 6.212 1.00 96.56 110 TRP A C 1
ATOM 876 O O . TRP A 1 110 ? -17.048 2.526 5.910 1.00 96.56 110 TRP A O 1
ATOM 886 N N . SER A 1 111 ? -15.924 0.709 6.582 1.00 95.88 111 SER A N 1
ATOM 887 C CA . SER A 1 111 ? -17.109 -0.135 6.724 1.00 95.88 111 SER A CA 1
ATOM 888 C C . SER A 1 111 ? -17.680 -0.088 8.143 1.00 95.88 111 SER A C 1
ATOM 890 O O . SER A 1 111 ? -16.931 -0.038 9.114 1.00 95.88 111 SER A O 1
ATOM 892 N N . ASN A 1 112 ? -19.009 -0.180 8.260 1.00 89.94 112 ASN A N 1
ATOM 893 C CA . ASN A 1 112 ? -19.753 -0.492 9.489 1.00 89.94 112 ASN A CA 1
ATOM 894 C C . ASN A 1 112 ? -19.126 0.086 10.779 1.00 89.94 112 ASN A C 1
ATOM 896 O O . ASN A 1 112 ? -19.007 1.295 10.940 1.00 89.94 112 ASN A O 1
ATOM 900 N N . GLU A 1 113 ? -18.707 -0.797 11.685 1.00 90.94 113 GLU A N 1
ATOM 901 C CA . GLU A 1 113 ? -18.131 -0.488 12.994 1.00 90.94 113 GLU A CA 1
ATOM 902 C C . GLU A 1 113 ? -16.839 0.333 12.901 1.00 90.94 113 GLU A C 1
ATOM 904 O O . GLU A 1 113 ? -16.596 1.193 13.741 1.00 90.94 113 GLU A O 1
ATOM 909 N N . TRP A 1 114 ? -16.050 0.154 11.839 1.00 93.25 114 TRP A N 1
ATOM 910 C CA . TRP A 1 114 ? -14.819 0.916 11.616 1.00 93.25 114 TRP A CA 1
ATOM 911 C C . TRP A 1 114 ? -15.101 2.367 11.244 1.00 93.25 114 TRP A C 1
ATOM 913 O O . TRP A 1 114 ? -14.319 3.252 11.589 1.00 93.25 114 TRP A O 1
ATOM 923 N N . ALA A 1 115 ? -16.236 2.628 10.588 1.00 93.88 115 ALA A N 1
ATOM 924 C CA . ALA A 1 115 ? -16.695 3.988 10.329 1.00 93.88 115 ALA A CA 1
ATOM 925 C C . ALA A 1 115 ? -17.096 4.723 11.620 1.00 93.88 115 ALA A C 1
ATOM 927 O O . ALA A 1 115 ? -17.019 5.949 11.658 1.00 93.88 115 ALA A O 1
ATOM 928 N N . ASN A 1 116 ? -17.463 3.984 12.672 1.00 94.38 116 ASN A N 1
ATOM 929 C CA . ASN A 1 116 ? -17.844 4.537 13.973 1.00 94.38 116 ASN A CA 1
ATOM 930 C C . ASN A 1 116 ? -16.672 4.621 14.964 1.00 94.38 116 ASN A C 1
ATOM 932 O O . ASN A 1 116 ? -16.825 5.201 16.035 1.00 94.38 116 ASN A O 1
ATOM 936 N N . TRP A 1 117 ? -15.512 4.051 14.632 1.00 92.81 117 TRP A N 1
ATOM 937 C CA . TRP A 1 117 ? -14.337 4.074 15.499 1.00 92.81 117 TRP A CA 1
ATOM 938 C C . TRP A 1 117 ? -13.539 5.370 15.307 1.00 92.81 117 TRP A C 1
ATOM 940 O O . TRP A 1 117 ? -12.577 5.435 14.535 1.00 92.81 117 TRP A O 1
ATOM 950 N N . GLU A 1 118 ? -13.971 6.428 15.988 1.00 92.62 118 GLU A N 1
ATOM 951 C CA . GLU A 1 118 ? -13.440 7.781 15.809 1.00 92.62 118 GLU A CA 1
ATOM 952 C C . GLU A 1 118 ? -11.966 7.902 16.222 1.00 92.62 118 GLU A C 1
ATOM 954 O O . GLU A 1 118 ? -11.172 8.468 15.466 1.00 92.62 118 GLU A O 1
ATOM 959 N N . GLU A 1 119 ? -11.560 7.311 17.352 1.00 93.00 119 GLU A N 1
ATOM 960 C CA . GLU A 1 119 ? -10.172 7.395 17.830 1.00 93.00 119 GLU A CA 1
ATOM 961 C C . GLU A 1 119 ? -9.191 6.794 16.822 1.00 93.00 119 GLU A C 1
ATOM 963 O O . GLU A 1 119 ? -8.092 7.308 16.612 1.00 93.00 119 GLU A O 1
ATOM 968 N N . PHE A 1 120 ? -9.607 5.717 16.159 1.00 91.88 120 PHE A N 1
ATOM 969 C CA . PHE A 1 120 ? -8.821 5.071 15.122 1.00 91.88 120 PHE A CA 1
ATOM 970 C C . PHE A 1 120 ? -8.698 5.949 13.870 1.00 91.88 120 PHE A C 1
ATOM 972 O O . PHE A 1 120 ? -7.610 6.078 13.306 1.00 91.88 120 PHE A O 1
ATOM 979 N N . GLN A 1 121 ? -9.787 6.587 13.434 1.00 91.88 121 GLN A N 1
ATOM 980 C CA . GLN A 1 121 ? -9.769 7.460 12.254 1.00 91.88 121 GLN A CA 1
ATOM 981 C C . GLN A 1 121 ? -8.971 8.749 12.472 1.00 91.88 121 GLN A C 1
ATOM 983 O O . GLN A 1 121 ? -8.397 9.277 11.518 1.00 91.88 121 GLN A O 1
ATOM 988 N N . GLN A 1 122 ? -8.912 9.229 13.715 1.00 94.12 122 GLN A N 1
ATOM 989 C CA . GLN A 1 122 ? -8.141 10.407 14.120 1.00 94.12 122 GLN A CA 1
ATOM 990 C C . GLN A 1 122 ? -6.690 10.081 14.503 1.00 94.12 122 GLN A C 1
ATOM 992 O O . GLN A 1 122 ? -5.931 10.978 14.880 1.00 94.12 122 GLN A O 1
ATOM 997 N N . ALA A 1 123 ? -6.272 8.816 14.399 1.00 95.88 123 ALA A N 1
ATOM 998 C CA . ALA A 1 123 ? -4.916 8.426 14.741 1.00 95.88 123 ALA A CA 1
ATOM 999 C C . ALA A 1 123 ? -3.889 9.182 13.866 1.00 95.88 123 ALA A C 1
ATOM 1001 O O . ALA A 1 123 ? -3.993 9.191 12.629 1.00 95.88 123 ALA A O 1
ATOM 1002 N N . PRO A 1 124 ? -2.852 9.796 14.465 1.00 96.81 124 PRO A N 1
ATOM 1003 C CA . PRO A 1 124 ? -1.879 10.603 13.728 1.00 96.81 124 PRO A CA 1
ATOM 1004 C C . PRO A 1 124 ? -1.112 9.788 12.676 1.00 96.81 124 PRO A C 1
ATOM 1006 O O . PRO A 1 124 ? -0.677 10.325 11.653 1.00 96.81 124 PRO A O 1
ATOM 1009 N N . GLU A 1 125 ? -0.954 8.483 12.884 1.00 96.88 125 GLU A N 1
ATOM 1010 C CA . GLU A 1 125 ? -0.356 7.559 11.926 1.00 96.88 125 GLU A CA 1
ATOM 1011 C C . GLU A 1 125 ? -1.181 7.463 10.640 1.00 96.88 125 GLU A C 1
ATOM 1013 O O . GLU A 1 125 ? -0.603 7.507 9.550 1.00 96.88 125 GLU A O 1
ATOM 1018 N N . LEU A 1 126 ? -2.516 7.409 10.736 1.00 95.56 126 LEU A N 1
ATOM 1019 C CA . LEU A 1 126 ? -3.401 7.385 9.568 1.00 95.56 126 LEU A CA 1
ATOM 1020 C C . LEU A 1 126 ? -3.277 8.674 8.754 1.00 95.56 126 LEU A C 1
ATOM 1022 O O . LEU A 1 126 ? -3.144 8.614 7.528 1.00 95.56 126 LEU A O 1
ATOM 1026 N N . HIS A 1 127 ? -3.253 9.829 9.421 1.00 96.12 127 HIS A N 1
ATOM 1027 C CA . HIS A 1 127 ? -3.072 11.117 8.752 1.00 96.12 127 HIS A CA 1
ATOM 1028 C C . HIS A 1 127 ? -1.734 11.186 8.010 1.00 96.12 127 HIS A C 1
ATOM 1030 O O . HIS A 1 127 ? -1.708 11.498 6.820 1.00 96.12 127 HIS A O 1
ATOM 1036 N N . ARG A 1 128 ? -0.632 10.774 8.648 1.00 97.44 128 ARG A N 1
ATOM 1037 C CA . ARG A 1 128 ? 0.693 10.713 8.001 1.00 97.44 128 ARG A CA 1
ATOM 1038 C C . ARG A 1 128 ? 0.709 9.785 6.785 1.00 97.44 128 ARG A C 1
ATOM 1040 O O . ARG A 1 128 ? 1.391 10.068 5.797 1.00 97.44 128 ARG A O 1
ATOM 1047 N N . LEU A 1 129 ? 0.000 8.657 6.845 1.00 97.31 129 LEU A N 1
ATOM 1048 C CA . LEU A 1 129 ? -0.127 7.740 5.710 1.00 97.31 129 LEU A CA 1
ATOM 1049 C C . LEU A 1 129 ? -0.920 8.378 4.565 1.00 97.31 129 LEU A C 1
ATOM 1051 O O . LEU A 1 129 ? -0.483 8.303 3.411 1.00 97.31 129 LEU A O 1
ATOM 1055 N N . ALA A 1 130 ? -2.042 9.030 4.874 1.00 96.25 130 ALA A N 1
ATOM 1056 C CA . ALA A 1 130 ? -2.871 9.728 3.897 1.00 96.25 130 ALA A CA 1
ATOM 1057 C C . ALA A 1 130 ? -2.100 10.873 3.224 1.00 96.25 130 ALA A C 1
ATOM 1059 O O . ALA A 1 130 ? -2.077 10.956 1.999 1.00 96.25 130 ALA A O 1
ATOM 1060 N N . GLU A 1 131 ? -1.385 11.698 3.991 1.00 96.19 131 GLU A N 1
ATOM 1061 C CA . GLU A 1 131 ? -0.542 12.784 3.476 1.00 96.19 131 GLU A CA 1
ATOM 1062 C C . GLU A 1 131 ? 0.525 12.277 2.503 1.00 96.19 131 GLU A C 1
ATOM 1064 O O . GLU A 1 131 ? 0.668 12.803 1.396 1.00 96.19 131 GLU A O 1
ATOM 1069 N N . LYS A 1 132 ? 1.255 11.217 2.872 1.00 96.31 132 LYS A N 1
ATOM 1070 C CA . LYS A 1 132 ? 2.277 10.612 2.002 1.00 96.31 132 LYS A CA 1
ATOM 1071 C C . LYS A 1 132 ? 1.679 10.084 0.702 1.00 96.31 132 LYS A C 1
ATOM 1073 O O . LYS A 1 132 ? 2.279 10.247 -0.362 1.00 96.31 132 LYS A O 1
ATOM 1078 N N . ALA A 1 133 ? 0.512 9.452 0.775 1.00 95.81 133 ALA A N 1
ATOM 1079 C CA . ALA A 1 133 ? -0.170 8.931 -0.398 1.00 95.81 133 ALA A CA 1
ATOM 1080 C C . ALA A 1 133 ? -0.712 10.060 -1.294 1.00 95.81 133 ALA A C 1
ATOM 1082 O O . ALA A 1 133 ? -0.491 10.042 -2.506 1.00 95.81 133 ALA A O 1
ATOM 1083 N N . ASN A 1 134 ? -1.310 11.096 -0.707 1.00 94.94 134 ASN A N 1
ATOM 1084 C CA . ASN A 1 134 ? -1.787 12.283 -1.418 1.00 94.94 134 ASN A CA 1
ATOM 1085 C C . ASN A 1 134 ? -0.632 13.063 -2.064 1.00 94.94 134 ASN A C 1
ATOM 1087 O O . ASN A 1 134 ? -0.764 13.559 -3.181 1.00 94.94 134 ASN A O 1
ATOM 1091 N N . ALA A 1 135 ? 0.551 13.094 -1.444 1.00 94.31 135 ALA A N 1
ATOM 1092 C CA . ALA A 1 135 ? 1.742 13.686 -2.049 1.00 94.31 135 ALA A CA 1
ATOM 1093 C C . ALA A 1 135 ? 2.173 12.972 -3.347 1.00 94.31 135 ALA A C 1
ATOM 1095 O O . ALA A 1 135 ? 2.719 13.614 -4.247 1.00 94.31 135 ALA A O 1
ATOM 1096 N N . ILE A 1 136 ? 1.923 11.661 -3.483 1.00 92.06 136 ILE A N 1
ATOM 1097 C CA . ILE A 1 136 ? 2.153 10.930 -4.743 1.00 92.06 136 ILE A CA 1
ATOM 1098 C C . ILE A 1 136 ? 1.171 11.405 -5.816 1.00 92.06 136 ILE A C 1
ATOM 1100 O O . ILE A 1 136 ? 1.586 11.661 -6.949 1.00 92.06 136 ILE A O 1
ATOM 1104 N N . LEU A 1 137 ? -0.106 11.555 -5.460 1.00 91.88 137 LEU A N 1
ATOM 1105 C CA . LEU A 1 137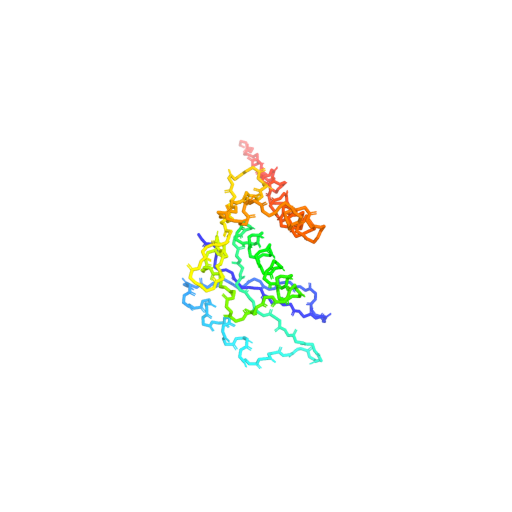 ? -1.147 12.021 -6.376 1.00 91.88 137 LEU A CA 1
ATOM 1106 C C . LEU A 1 137 ? -0.887 13.467 -6.835 1.00 91.88 137 LEU A C 1
ATOM 1108 O O . LEU A 1 137 ? -0.891 13.747 -8.035 1.00 91.88 137 LEU A O 1
ATOM 1112 N N . GLY A 1 138 ? -0.556 14.367 -5.905 1.00 87.62 138 GLY A N 1
ATOM 1113 C CA . GLY A 1 138 ? -0.314 15.787 -6.182 1.00 87.62 138 GLY A CA 1
ATOM 1114 C C . GLY A 1 138 ? 0.953 16.080 -6.996 1.00 87.62 138 GLY A C 1
ATOM 1115 O O . GLY A 1 138 ? 1.025 17.088 -7.698 1.00 87.62 138 GLY A O 1
ATOM 1116 N N . LYS A 1 139 ? 1.964 15.201 -6.964 1.00 84.44 139 LYS A N 1
ATOM 1117 C CA . LYS A 1 139 ? 3.139 15.328 -7.848 1.00 84.44 139 LYS A CA 1
ATOM 1118 C C . LYS A 1 139 ? 2.799 15.044 -9.309 1.00 84.44 139 LYS A C 1
ATOM 1120 O O . LYS A 1 139 ? 3.450 15.589 -10.196 1.00 84.44 139 LYS A O 1
ATOM 1125 N N . HIS A 1 140 ? 1.792 14.214 -9.569 1.00 67.88 140 HIS A N 1
ATOM 1126 C CA . HIS A 1 140 ? 1.436 13.820 -10.927 1.00 67.88 140 HIS A CA 1
ATOM 1127 C C . HIS A 1 140 ? 0.583 14.872 -11.651 1.00 67.88 140 HIS A C 1
ATOM 1129 O O . HIS A 1 140 ? 0.709 15.032 -12.863 1.00 67.88 140 HIS A O 1
ATOM 1135 N N . THR A 1 141 ? -0.228 15.649 -10.928 1.00 61.28 141 THR A N 1
ATOM 1136 C CA . THR A 1 141 ? -1.044 16.725 -11.521 1.00 61.28 141 THR A CA 1
ATOM 1137 C C . THR A 1 141 ? -0.202 17.909 -12.011 1.00 61.28 141 THR A C 1
ATOM 1139 O O . THR A 1 141 ? -0.566 18.562 -12.984 1.00 61.28 141 THR A O 1
ATOM 1142 N N . LYS A 1 142 ? 0.978 18.148 -11.421 1.00 58.12 142 LYS A N 1
ATOM 1143 C CA . LYS A 1 142 ? 1.870 19.270 -11.782 1.00 58.12 142 LYS A CA 1
ATOM 1144 C C . LYS A 1 142 ? 2.736 19.041 -13.035 1.00 58.12 142 LYS A C 1
ATOM 1146 O O . LYS A 1 142 ? 3.404 19.969 -13.483 1.00 58.12 142 LYS A O 1
ATOM 1151 N N . GLY A 1 143 ? 2.740 17.836 -13.614 1.00 54.22 143 GLY A N 1
ATOM 1152 C CA . GLY A 1 143 ? 3.608 17.466 -14.745 1.00 54.22 143 GLY A CA 1
ATOM 1153 C C . GLY A 1 143 ? 2.992 17.593 -16.146 1.00 54.22 143 GLY A C 1
ATOM 1154 O O . GLY A 1 143 ? 3.711 17.461 -17.132 1.00 54.22 143 GLY A O 1
ATOM 1155 N N . ALA A 1 144 ? 1.688 17.857 -16.266 1.00 48.06 144 ALA A N 1
ATOM 1156 C CA . ALA A 1 144 ? 0.976 17.800 -17.551 1.00 48.06 144 ALA A CA 1
ATOM 1157 C C . ALA A 1 144 ? 1.165 19.036 -18.468 1.00 48.06 144 ALA A C 1
ATOM 1159 O O . ALA A 1 144 ? 0.625 19.065 -19.568 1.00 48.06 144 ALA A O 1
ATOM 1160 N N . GLY A 1 145 ? 1.930 20.053 -18.049 1.00 47.75 145 GLY A N 1
ATOM 1161 C CA . GLY A 1 145 ? 1.955 21.383 -18.682 1.00 47.75 145 GLY A CA 1
ATOM 1162 C C . GLY A 1 145 ? 3.174 21.755 -19.540 1.00 47.75 145 GLY A C 1
ATOM 1163 O O . GLY A 1 145 ? 3.403 22.941 -19.754 1.00 47.75 145 GLY A O 1
ATOM 1164 N N . LYS A 1 146 ? 3.996 20.812 -20.021 1.00 45.22 146 LYS A N 1
ATOM 1165 C CA . LYS A 1 146 ? 5.136 21.133 -20.916 1.00 45.22 146 LYS A CA 1
ATOM 1166 C C . LYS A 1 146 ? 5.118 20.337 -22.225 1.00 45.22 146 LYS A C 1
ATOM 1168 O O . LYS A 1 146 ? 6.116 19.743 -22.623 1.00 45.22 146 LYS A O 1
ATOM 1173 N N . SER A 1 147 ? 4.002 20.358 -22.946 1.00 49.41 147 SER A N 1
ATOM 1174 C CA . SER A 1 147 ? 4.035 20.107 -24.389 1.00 49.41 147 SER A CA 1
ATOM 1175 C C . SER A 1 147 ? 4.608 21.348 -25.079 1.00 49.41 147 SER A C 1
ATOM 1177 O O . SER A 1 147 ? 3.942 22.376 -25.165 1.00 49.41 147 SER A O 1
ATOM 1179 N N . LYS A 1 148 ? 5.862 21.267 -25.542 1.00 47.88 148 LYS A N 1
ATOM 1180 C CA . LYS A 1 148 ? 6.448 22.264 -26.447 1.00 47.88 148 LYS A CA 1
ATOM 1181 C C . LYS A 1 148 ? 5.548 22.383 -27.681 1.00 47.88 148 LYS A C 1
ATOM 1183 O O . LYS A 1 148 ? 5.450 21.431 -28.454 1.00 47.88 148 LYS A O 1
ATOM 1188 N N . SER A 1 149 ? 4.916 23.536 -27.867 1.00 42.84 149 SER A N 1
ATOM 1189 C CA . SER A 1 149 ? 4.366 23.944 -29.154 1.00 42.84 149 SER A CA 1
ATOM 1190 C C . SER A 1 149 ? 5.502 23.916 -30.180 1.00 42.84 149 SER A C 1
ATOM 1192 O O . SER A 1 149 ? 6.489 24.642 -30.067 1.00 42.84 149 SER A O 1
ATOM 1194 N N . LYS A 1 150 ? 5.407 23.016 -31.162 1.00 47.19 150 LYS A N 1
ATOM 1195 C CA . LYS A 1 150 ? 6.217 23.112 -32.375 1.00 47.19 150 LYS A CA 1
ATOM 1196 C C . LYS A 1 150 ? 5.710 24.340 -33.129 1.00 47.19 150 LYS A C 1
ATOM 1198 O O . LYS A 1 150 ? 4.645 24.273 -33.731 1.00 47.19 150 LYS A O 1
ATOM 1203 N N . ASN A 1 151 ? 6.464 25.436 -33.092 1.00 45.03 151 ASN A N 1
ATOM 1204 C CA . ASN A 1 151 ? 6.343 26.471 -34.111 1.00 45.03 151 ASN A CA 1
ATOM 1205 C C . ASN A 1 151 ? 6.679 25.817 -35.457 1.00 45.03 151 ASN A C 1
ATOM 1207 O O . ASN A 1 151 ? 7.837 25.493 -35.716 1.00 45.03 151 ASN A O 1
ATOM 1211 N N . GLN A 1 152 ? 5.659 25.569 -36.278 1.00 45.44 152 GLN A N 1
ATOM 1212 C CA . GLN A 1 152 ? 5.844 25.488 -37.720 1.00 45.44 152 GLN A CA 1
ATOM 1213 C C . GLN A 1 152 ? 6.121 26.916 -38.189 1.00 45.44 152 GLN A C 1
ATOM 1215 O O . GLN A 1 152 ? 5.260 27.786 -38.086 1.00 45.44 152 GLN A O 1
ATOM 1220 N N . VAL A 1 153 ? 7.360 27.164 -38.602 1.00 46.09 153 VAL A N 1
ATOM 1221 C CA . VAL A 1 153 ? 7.715 28.337 -39.405 1.00 46.09 153 VAL A CA 1
ATOM 1222 C C . VAL A 1 153 ? 7.368 27.983 -40.863 1.00 46.09 153 VAL A C 1
ATOM 1224 O O . VAL A 1 153 ? 7.571 26.818 -41.219 1.00 46.09 153 VAL A O 1
ATOM 1227 N N . PRO A 1 154 ? 6.779 28.918 -41.635 1.00 59.19 154 PRO A N 1
ATOM 1228 C CA . PRO A 1 154 ? 6.266 28.691 -42.991 1.00 59.19 154 PRO A CA 1
ATOM 1229 C C . PRO A 1 154 ? 7.314 28.210 -43.998 1.00 59.19 154 PRO A C 1
ATOM 1231 O O . PRO A 1 154 ? 8.508 28.546 -43.826 1.00 59.19 154 PRO A O 1
#